Protein AF-A0A662PTX2-F1 (afdb_monomer_lite)

Radius of gyration: 11.86 Å; chains: 1; bounding box: 28×16×30 Å

pLDDT: mean 96.52, std 3.07, range [75.19, 98.44]

Sequence (65 aa):
IIASLAENWEGAAMRNEYDSPQCFFTKGVIEGYLETVTGERWDAEEVECLAMGSKRCTFIIQRRS

Foldseek 3Di:
DKDKAQCDPQLVVQACPDQDAGPVVVQVCVQVVCCVVPVFGKGKDFPAGRNNVGRITMIDMDTDD

Secondary structure (DSSP, 8-state):
-EEEETT-HHHHHTTTS-SS---HHHHHHHHHHHHHHHSS-EEEEEEE-GGGT-SSEEEEEEE--

Structure (mmCIF, N/CA/C/O backbone):
data_AF-A0A662PTX2-F1
#
_entry.id   AF-A0A662PTX2-F1
#
loop_
_atom_site.group_PDB
_atom_site.id
_atom_site.type_symbol
_atom_site.label_atom_id
_atom_site.label_alt_id
_atom_site.label_comp_id
_atom_site.label_asym_id
_atom_site.label_entity_id
_atom_site.label_seq_id
_atom_site.pdbx_PDB_ins_code
_atom_site.Cartn_x
_atom_site.Cartn_y
_atom_site.Cartn_z
_atom_site.occupancy
_atom_site.B_iso_or_equiv
_atom_site.auth_seq_id
_atom_site.auth_comp_id
_atom_site.auth_asym_id
_atom_site.auth_atom_id
_atom_site.pdbx_PDB_model_num
ATOM 1 N N . ILE A 1 1 ? -10.398 -4.852 3.372 1.00 94.94 1 ILE A N 1
ATOM 2 C CA . ILE A 1 1 ? -10.725 -3.922 2.261 1.00 94.94 1 ILE A CA 1
ATOM 3 C C . ILE A 1 1 ? -9.569 -3.982 1.270 1.00 94.94 1 ILE A C 1
ATOM 5 O O . ILE A 1 1 ? -8.436 -4.100 1.717 1.00 94.94 1 ILE A O 1
ATOM 9 N N . ILE A 1 2 ? -9.838 -3.954 -0.037 1.00 97.19 2 ILE A N 1
ATOM 10 C CA . ILE A 1 2 ? -8.792 -3.882 -1.069 1.00 97.19 2 ILE A CA 1
ATOM 11 C C . ILE A 1 2 ? -8.912 -2.523 -1.754 1.00 97.19 2 ILE A C 1
ATOM 13 O O . ILE A 1 2 ? -9.991 -2.185 -2.242 1.00 97.19 2 ILE A O 1
ATOM 17 N N . ALA A 1 3 ? -7.825 -1.754 -1.776 1.00 97.00 3 ALA A N 1
ATOM 18 C CA . ALA A 1 3 ? -7.744 -0.478 -2.481 1.00 97.00 3 ALA A CA 1
ATOM 19 C C . ALA A 1 3 ? -6.687 -0.566 -3.584 1.00 97.00 3 ALA A C 1
ATOM 21 O O . ALA A 1 3 ? -5.535 -0.887 -3.311 1.00 97.00 3 ALA A O 1
ATOM 22 N N . SER A 1 4 ? -7.071 -0.272 -4.826 1.00 96.88 4 SER A N 1
ATOM 23 C CA . SER A 1 4 ? -6.183 -0.355 -5.990 1.00 96.88 4 SER A CA 1
ATOM 24 C C . SER A 1 4 ? -6.117 0.986 -6.716 1.00 96.88 4 SER A C 1
ATOM 26 O O . SER A 1 4 ? -7.090 1.414 -7.337 1.00 96.88 4 SER A O 1
ATOM 28 N N . LEU A 1 5 ? -4.952 1.627 -6.680 1.00 96.44 5 LEU A N 1
ATOM 29 C CA . LEU A 1 5 ? -4.695 2.944 -7.256 1.00 96.44 5 LEU A CA 1
ATOM 30 C C . LEU A 1 5 ? -3.889 2.783 -8.550 1.00 96.44 5 LEU A C 1
ATOM 32 O O . LEU A 1 5 ? -2.800 2.213 -8.538 1.00 96.44 5 LEU A O 1
ATOM 36 N N . ALA A 1 6 ? -4.435 3.251 -9.676 1.00 94.06 6 ALA A N 1
ATOM 37 C CA . ALA A 1 6 ? -3.799 3.085 -10.987 1.00 94.06 6 ALA A CA 1
ATOM 38 C C . ALA A 1 6 ? -2.516 3.920 -11.125 1.00 94.06 6 ALA A C 1
ATOM 40 O O . ALA A 1 6 ? -1.478 3.385 -11.482 1.00 94.06 6 ALA A O 1
ATOM 41 N N . GLU A 1 7 ? -2.583 5.206 -10.785 1.00 92.69 7 GLU A N 1
ATOM 42 C CA . GLU A 1 7 ? -1.468 6.154 -10.888 1.00 92.69 7 GLU A CA 1
ATOM 43 C C . GLU A 1 7 ? -1.250 6.806 -9.521 1.00 92.69 7 GLU A C 1
ATOM 45 O O . GLU A 1 7 ? -1.483 7.999 -9.332 1.00 92.69 7 GLU A O 1
ATOM 50 N N . ASN A 1 8 ? -0.884 5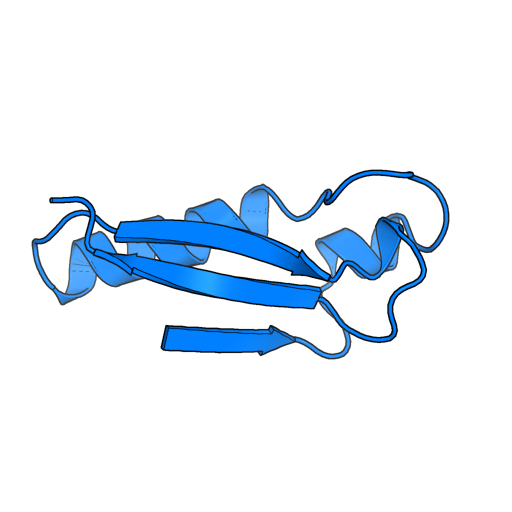.995 -8.522 1.00 95.38 8 ASN A N 1
ATOM 51 C CA . ASN A 1 8 ? -0.546 6.558 -7.222 1.00 95.38 8 ASN A CA 1
ATOM 52 C C . ASN A 1 8 ? 0.708 7.424 -7.364 1.00 95.38 8 ASN A C 1
ATOM 54 O O . ASN A 1 8 ? 1.755 6.906 -7.742 1.00 95.38 8 ASN A O 1
ATOM 58 N N . TRP A 1 9 ? 0.599 8.718 -7.068 1.00 96.19 9 TRP A N 1
ATOM 59 C CA . TRP A 1 9 ? 1.652 9.698 -7.350 1.00 96.19 9 TRP A CA 1
ATOM 60 C C . TRP A 1 9 ? 2.993 9.328 -6.702 1.00 96.19 9 TRP A C 1
ATOM 62 O O . TRP A 1 9 ? 4.038 9.511 -7.317 1.00 96.19 9 TRP A O 1
ATOM 72 N N . GLU A 1 10 ? 2.953 8.761 -5.496 1.00 96.12 10 GLU A N 1
ATOM 73 C CA . GLU A 1 10 ? 4.128 8.359 -4.725 1.00 96.12 10 GLU A CA 1
ATOM 74 C C . GLU A 1 10 ? 4.888 7.228 -5.431 1.00 96.12 10 GLU A C 1
ATOM 76 O O . GLU A 1 10 ? 6.064 7.368 -5.752 1.00 96.12 10 GLU A O 1
ATOM 81 N N . GLY A 1 11 ? 4.192 6.147 -5.792 1.00 95.94 11 GLY A N 1
ATOM 82 C CA . GLY A 1 11 ? 4.784 5.054 -6.566 1.00 95.94 11 GLY A CA 1
ATOM 83 C C . GLY A 1 11 ? 5.133 5.454 -8.004 1.00 95.94 11 GLY A C 1
ATOM 84 O O . GLY A 1 11 ? 6.104 4.953 -8.565 1.00 95.94 11 GLY A O 1
ATOM 85 N N . ALA A 1 12 ? 4.363 6.357 -8.616 1.00 96.38 12 ALA A N 1
ATOM 86 C CA . ALA A 1 12 ? 4.609 6.839 -9.972 1.00 96.38 12 ALA A CA 1
ATOM 87 C C . ALA A 1 12 ? 5.883 7.691 -10.064 1.00 96.38 12 ALA A C 1
ATOM 89 O O . ALA A 1 12 ? 6.577 7.617 -11.076 1.00 96.38 12 ALA A O 1
ATOM 90 N N . ALA A 1 13 ? 6.206 8.453 -9.015 1.00 96.50 13 ALA A N 1
ATOM 91 C CA . ALA A 1 13 ? 7.415 9.269 -8.943 1.00 96.50 13 ALA A CA 1
ATOM 92 C C . ALA A 1 13 ? 8.712 8.444 -8.865 1.00 96.50 13 ALA A C 1
ATOM 94 O O . ALA A 1 13 ? 9.765 8.974 -9.190 1.00 96.50 13 ALA A O 1
ATOM 95 N N . MET A 1 14 ? 8.629 7.172 -8.457 1.00 95.44 14 MET A N 1
ATOM 96 C CA . MET A 1 14 ? 9.766 6.260 -8.246 1.00 95.44 14 MET A CA 1
ATOM 97 C C . MET A 1 14 ? 9.652 4.992 -9.111 1.00 95.44 14 MET A C 1
ATOM 99 O O . MET A 1 14 ? 10.055 3.898 -8.713 1.00 95.44 14 MET A O 1
ATOM 103 N N . ARG A 1 15 ? 8.988 5.097 -10.266 1.00 95.88 15 ARG A N 1
ATOM 104 C CA . ARG A 1 15 ? 8.562 3.944 -11.068 1.00 95.88 15 ARG A CA 1
ATOM 105 C C . ARG A 1 15 ? 9.755 3.098 -11.531 1.00 95.88 15 ARG A C 1
ATOM 107 O O . ARG A 1 15 ? 10.604 3.582 -12.270 1.00 95.88 15 ARG A O 1
ATOM 114 N N . ASN A 1 16 ? 9.718 1.800 -11.222 1.00 94.06 16 ASN A N 1
ATOM 115 C CA . ASN A 1 16 ? 10.793 0.836 -11.499 1.00 94.06 16 ASN A CA 1
ATOM 116 C C . ASN A 1 16 ? 12.144 1.174 -10.832 1.00 94.06 16 ASN A C 1
ATOM 118 O O . ASN A 1 16 ? 13.184 0.757 -11.341 1.00 94.06 16 ASN A O 1
ATOM 122 N N . GLU A 1 17 ? 12.154 1.935 -9.736 1.00 97.12 17 GLU A N 1
ATOM 123 C CA . GLU A 1 17 ? 13.394 2.315 -9.040 1.00 97.12 17 GLU A CA 1
ATOM 124 C C . GLU A 1 17 ? 13.676 1.474 -7.784 1.00 97.12 17 GLU A C 1
ATOM 126 O O . GLU A 1 17 ? 14.784 1.536 -7.252 1.00 97.12 17 GLU A O 1
ATOM 131 N N . TYR A 1 18 ? 12.710 0.678 -7.305 1.00 96.25 18 TYR A N 1
ATOM 132 C CA . TYR A 1 18 ? 12.805 -0.026 -6.021 1.00 96.25 18 TYR A CA 1
ATOM 133 C C . TYR A 1 18 ? 12.277 -1.458 -6.087 1.00 96.25 18 TYR A C 1
ATOM 135 O O . TYR A 1 18 ? 11.277 -1.724 -6.737 1.00 96.25 18 TYR A O 1
ATOM 143 N N . ASP A 1 19 ? 12.868 -2.364 -5.308 1.00 95.50 19 ASP A N 1
ATOM 144 C CA . ASP A 1 19 ? 12.395 -3.753 -5.176 1.00 95.50 19 ASP A CA 1
ATOM 145 C C . ASP A 1 19 ? 11.364 -3.946 -4.046 1.00 95.50 19 ASP A C 1
ATOM 147 O O . ASP A 1 19 ? 10.915 -5.062 -3.783 1.00 95.50 19 ASP A O 1
ATOM 151 N N . SER A 1 20 ? 10.988 -2.870 -3.349 1.00 96.00 20 SER A N 1
ATOM 152 C CA . SER A 1 20 ? 10.025 -2.897 -2.245 1.00 96.00 20 SER A CA 1
ATOM 153 C C . SER A 1 20 ? 8.981 -1.782 -2.357 1.00 96.00 20 SER A C 1
ATOM 155 O O . SER A 1 20 ? 9.246 -0.764 -3.006 1.00 96.00 20 SER A O 1
ATOM 157 N N . PRO A 1 21 ? 7.797 -1.944 -1.732 1.00 97.00 21 PRO A N 1
ATOM 158 C CA . PRO A 1 21 ? 6.743 -0.940 -1.789 1.00 97.00 21 PRO A CA 1
ATOM 159 C C . PRO A 1 21 ? 7.202 0.382 -1.170 1.00 97.00 21 PRO A C 1
ATOM 161 O O . PRO A 1 21 ? 7.823 0.388 -0.107 1.00 97.00 21 PRO A O 1
ATOM 164 N N . GLN A 1 22 ? 6.903 1.492 -1.845 1.00 97.50 22 GLN A N 1
ATOM 165 C CA . GLN A 1 22 ? 7.362 2.825 -1.443 1.00 97.50 22 GLN A CA 1
ATOM 166 C C . GLN A 1 22 ? 6.223 3.768 -1.048 1.00 97.50 22 GLN A C 1
ATOM 168 O O . GLN A 1 22 ? 6.496 4.903 -0.665 1.00 97.50 22 GLN A O 1
ATOM 173 N N . CYS A 1 23 ? 4.953 3.351 -1.129 1.00 97.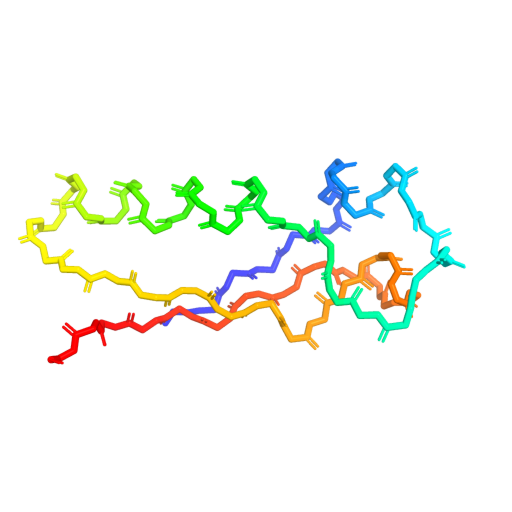62 23 CYS A N 1
ATOM 174 C CA . CYS A 1 23 ? 3.834 4.271 -0.941 1.00 97.62 23 CYS A CA 1
ATOM 175 C C . CYS A 1 23 ? 3.465 4.492 0.540 1.00 97.62 23 CYS A C 1
ATOM 177 O O . CYS A 1 23 ? 2.327 4.252 0.961 1.00 97.62 23 CYS A O 1
ATOM 179 N N . PHE A 1 24 ? 4.436 4.927 1.346 1.00 97.44 24 PHE A N 1
ATOM 180 C CA . PHE A 1 24 ? 4.296 5.100 2.794 1.00 97.44 24 PHE A CA 1
ATOM 181 C C . PHE A 1 24 ? 3.348 6.236 3.174 1.00 97.44 24 PHE A C 1
ATOM 183 O O . PHE A 1 24 ? 2.577 6.098 4.126 1.00 97.44 24 PHE A O 1
ATOM 190 N N . PHE A 1 25 ? 3.366 7.344 2.434 1.00 97.69 25 PHE A N 1
ATOM 191 C CA . PHE A 1 25 ? 2.438 8.446 2.650 1.00 97.69 25 PHE A CA 1
ATOM 192 C C . PHE A 1 25 ? 1.005 7.995 2.380 1.00 97.69 25 PHE A C 1
ATOM 194 O O . PHE A 1 25 ? 0.115 8.194 3.205 1.00 97.69 25 PHE A O 1
ATOM 201 N N . THR A 1 26 ? 0.789 7.330 1.246 1.00 97.88 26 THR A N 1
ATOM 202 C CA . THR A 1 26 ? -0.532 6.823 0.853 1.00 97.88 26 THR A CA 1
ATOM 203 C C . THR A 1 26 ? -1.067 5.817 1.869 1.00 97.88 26 THR A C 1
ATOM 205 O O . THR A 1 26 ? -2.224 5.911 2.281 1.00 97.88 26 THR A O 1
ATOM 208 N N . LYS A 1 27 ? -0.206 4.899 2.326 1.00 97.88 27 LYS A N 1
ATOM 209 C CA . LYS A 1 27 ? -0.498 3.974 3.423 1.00 97.88 27 LYS A CA 1
ATOM 210 C C . LYS A 1 27 ? -0.971 4.722 4.675 1.00 97.88 27 LYS A C 1
ATOM 212 O O . LYS A 1 27 ? -2.054 4.433 5.177 1.00 97.88 27 LYS A O 1
ATOM 217 N N . GLY A 1 28 ? -0.201 5.709 5.137 1.00 97.69 28 GLY A N 1
ATOM 218 C CA . GLY A 1 28 ? -0.531 6.474 6.342 1.00 97.69 28 GLY A CA 1
ATOM 219 C C . GLY A 1 28 ? -1.848 7.247 6.225 1.00 97.69 28 GLY A C 1
ATOM 220 O O . GLY A 1 28 ? -2.622 7.300 7.180 1.00 97.69 28 GLY A O 1
ATOM 221 N N . VAL A 1 29 ? -2.154 7.795 5.043 1.00 98.00 29 VAL A N 1
ATOM 222 C CA . VAL A 1 29 ? -3.444 8.454 4.776 1.00 98.00 29 VAL A CA 1
ATOM 223 C C . VAL A 1 29 ? -4.609 7.468 4.896 1.00 98.00 29 VAL A C 1
ATOM 225 O O . VAL A 1 29 ? -5.621 7.806 5.508 1.00 98.00 29 VAL A O 1
ATOM 228 N N . ILE A 1 30 ? -4.480 6.257 4.345 1.00 97.56 30 ILE A N 1
ATOM 229 C CA . ILE A 1 30 ? -5.517 5.216 4.430 1.00 97.56 30 ILE A CA 1
ATOM 230 C C . ILE A 1 30 ? -5.775 4.828 5.890 1.00 97.56 30 ILE A C 1
ATOM 232 O O . ILE A 1 30 ? -6.928 4.816 6.325 1.00 97.56 30 ILE A O 1
ATOM 236 N N . GLU A 1 31 ? -4.713 4.532 6.642 1.00 97.88 31 GLU A N 1
ATOM 237 C CA . GLU A 1 31 ? -4.800 4.119 8.047 1.00 97.88 31 GLU A CA 1
ATOM 238 C C . GLU A 1 31 ? -5.430 5.219 8.911 1.00 97.88 31 GLU A C 1
ATOM 240 O O . GLU A 1 31 ? -6.423 4.972 9.597 1.00 97.88 31 GLU A O 1
ATOM 245 N N . GLY A 1 32 ? -4.925 6.453 8.812 1.00 97.81 32 GLY A N 1
ATOM 246 C CA . GLY A 1 32 ? -5.420 7.578 9.607 1.00 97.81 32 GLY A CA 1
ATOM 247 C C . GLY A 1 32 ? -6.855 7.987 9.260 1.00 97.81 32 GLY A C 1
ATOM 248 O O . GLY A 1 32 ? -7.638 8.328 10.152 1.00 97.81 32 GLY A O 1
ATOM 249 N N . TYR A 1 33 ? -7.242 7.921 7.980 1.00 97.88 33 TYR A N 1
ATOM 250 C CA . TYR A 1 33 ? -8.620 8.196 7.565 1.00 97.88 33 TYR A CA 1
ATOM 251 C C . TYR A 1 33 ? -9.593 7.170 8.153 1.00 97.88 33 TYR A C 1
ATOM 253 O O . TYR A 1 33 ? -10.620 7.547 8.722 1.00 97.88 33 TYR A O 1
ATOM 261 N N . LEU A 1 34 ? -9.265 5.878 8.055 1.00 97.25 34 LEU A N 1
ATOM 262 C CA . LEU A 1 34 ? -10.106 4.814 8.599 1.00 97.25 34 LEU A CA 1
ATOM 263 C C . LEU A 1 34 ? -10.186 4.877 10.123 1.00 97.25 34 LEU A C 1
ATOM 265 O O . LEU A 1 34 ? -11.281 4.724 10.663 1.00 97.25 34 LEU A O 1
ATOM 269 N N . GLU A 1 35 ? -9.082 5.169 10.812 1.00 97.56 35 GLU A N 1
ATOM 270 C CA . GLU A 1 35 ? -9.096 5.385 12.262 1.00 97.56 35 GLU A CA 1
ATOM 271 C C . GLU A 1 35 ? -10.018 6.541 12.652 1.00 97.56 35 GLU A C 1
ATOM 273 O O . GLU A 1 35 ? -10.876 6.382 13.518 1.00 97.56 35 GLU A O 1
ATOM 278 N N . THR A 1 36 ? -9.937 7.668 11.944 1.00 98.00 36 THR A N 1
ATOM 279 C CA . THR A 1 36 ? -10.779 8.842 12.218 1.00 98.00 36 THR A CA 1
ATOM 280 C C . THR A 1 36 ? -12.269 8.561 12.003 1.00 98.00 36 THR A C 1
ATOM 282 O O . THR A 1 36 ? -13.099 8.994 12.800 1.00 98.00 36 THR A O 1
ATOM 285 N N . VAL A 1 37 ? -12.631 7.849 10.931 1.00 97.75 37 VAL A N 1
ATOM 286 C CA . VAL A 1 37 ? -14.040 7.602 10.571 1.00 97.75 37 VAL A CA 1
ATOM 287 C C . VAL A 1 37 ? -14.665 6.474 11.394 1.00 97.75 37 VAL A C 1
ATOM 289 O O . VAL A 1 37 ? -15.861 6.518 11.680 1.00 97.75 37 VAL A O 1
ATOM 292 N N . THR A 1 38 ? -13.886 5.455 11.761 1.00 96.56 38 THR A N 1
ATOM 293 C CA . THR A 1 38 ? -14.408 4.255 12.441 1.00 96.56 38 THR A CA 1
ATOM 294 C C . THR A 1 38 ? -14.181 4.253 13.950 1.00 96.56 38 THR A C 1
ATOM 296 O O . THR A 1 38 ? -14.886 3.538 14.657 1.00 96.56 38 THR A O 1
ATOM 299 N N . GLY A 1 39 ? -13.214 5.028 14.453 1.00 96.94 39 GLY A N 1
ATOM 300 C CA . GLY A 1 39 ? -12.770 4.979 15.848 1.00 96.94 39 GLY A CA 1
ATOM 301 C C . GLY A 1 39 ? -11.957 3.727 16.210 1.00 96.94 39 GLY A C 1
ATOM 302 O O . GLY A 1 39 ? -11.644 3.523 17.381 1.00 96.94 39 GLY A O 1
ATOM 303 N N . GLU A 1 40 ? -11.621 2.882 15.234 1.00 96.31 40 GLU A N 1
ATOM 304 C CA . GLU A 1 40 ? -10.834 1.657 15.404 1.00 96.31 40 GLU A CA 1
ATOM 305 C C . GLU A 1 40 ? -9.481 1.797 14.700 1.00 96.31 40 GLU A C 1
ATOM 307 O O . GLU A 1 40 ? -9.362 2.533 13.728 1.00 96.31 40 GLU A O 1
ATOM 312 N N . ARG A 1 41 ? -8.454 1.058 15.127 1.00 97.12 41 ARG A N 1
ATOM 313 C CA . ARG A 1 41 ? -7.168 1.054 14.416 1.00 97.12 41 ARG A CA 1
ATOM 314 C C . ARG A 1 41 ? -7.216 0.152 13.188 1.00 97.12 41 ARG A C 1
ATOM 316 O O . ARG A 1 41 ? -7.802 -0.930 13.219 1.00 97.12 41 ARG A O 1
ATOM 323 N N . TRP A 1 42 ? -6.536 0.577 12.131 1.00 97.50 42 TRP A N 1
ATOM 324 C CA . TRP A 1 42 ? -6.422 -0.156 10.874 1.00 97.50 42 TRP A CA 1
ATOM 325 C C . TRP A 1 42 ? -4.968 -0.209 10.433 1.00 97.50 42 TRP A C 1
ATOM 327 O O . TRP A 1 42 ? -4.225 0.739 10.662 1.00 97.50 42 TRP A O 1
ATOM 337 N N . ASP A 1 43 ? -4.602 -1.306 9.780 1.00 97.44 43 ASP A N 1
ATOM 338 C CA . ASP A 1 43 ? -3.311 -1.477 9.125 1.00 97.44 43 ASP A CA 1
ATOM 339 C C . ASP A 1 43 ? -3.535 -1.656 7.618 1.00 97.44 43 ASP A C 1
ATOM 341 O O . ASP A 1 43 ? -4.445 -2.377 7.185 1.00 97.44 43 ASP A O 1
ATOM 345 N N . ALA A 1 44 ? -2.692 -1.007 6.820 1.00 97.88 44 ALA A N 1
ATOM 346 C CA . ALA A 1 44 ? -2.642 -1.147 5.374 1.00 97.88 44 ALA A CA 1
ATOM 347 C C . ALA A 1 44 ? -1.278 -1.701 4.931 1.00 97.88 44 ALA A C 1
ATOM 349 O O . ALA A 1 44 ? -0.211 -1.198 5.293 1.00 97.88 44 ALA A O 1
ATOM 350 N N . GLU A 1 45 ? -1.306 -2.745 4.111 1.00 97.88 45 GLU A N 1
ATOM 351 C CA . GLU A 1 45 ? -0.126 -3.362 3.509 1.00 97.88 45 GLU A CA 1
ATOM 352 C C . GLU A 1 45 ? -0.165 -3.164 1.997 1.00 97.88 45 GLU A C 1
ATOM 354 O O . GLU A 1 45 ? -1.117 -3.586 1.340 1.00 97.88 45 GLU A O 1
ATOM 359 N N . GLU A 1 46 ? 0.856 -2.512 1.442 1.00 98.19 46 GLU A N 1
ATOM 360 C CA . GLU A 1 46 ? 1.024 -2.407 -0.006 1.00 98.19 46 GLU A CA 1
ATOM 361 C C . GLU A 1 46 ? 1.635 -3.711 -0.541 1.00 98.19 46 GLU A C 1
ATOM 363 O O . GLU A 1 46 ? 2.748 -4.072 -0.167 1.00 98.19 46 GLU A O 1
ATOM 368 N N . VAL A 1 47 ? 0.903 -4.412 -1.409 1.00 98.00 47 VAL A N 1
ATOM 369 C CA . VAL A 1 47 ? 1.293 -5.722 -1.971 1.00 98.00 47 VAL A CA 1
ATOM 370 C C . VAL A 1 47 ? 1.685 -5.659 -3.448 1.00 98.00 47 VAL A C 1
ATOM 372 O O . VAL A 1 47 ? 2.358 -6.550 -3.954 1.00 98.00 47 VAL A O 1
ATOM 375 N N . GLU A 1 48 ? 1.286 -4.595 -4.142 1.00 97.94 48 GLU A N 1
ATOM 376 C CA . GLU A 1 48 ? 1.729 -4.261 -5.497 1.00 97.94 48 GLU A CA 1
ATOM 377 C C . GLU A 1 48 ? 2.088 -2.779 -5.508 1.00 97.94 48 GLU A C 1
ATOM 379 O O . GLU A 1 48 ? 1.367 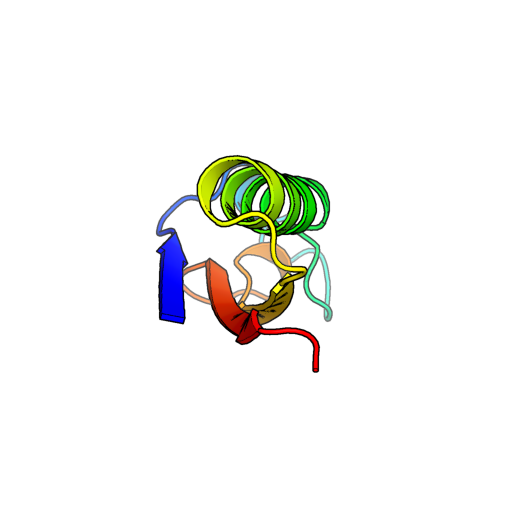-1.991 -4.897 1.00 97.94 48 GLU A O 1
ATOM 384 N N . CYS A 1 49 ? 3.155 -2.389 -6.206 1.00 98.00 49 CYS A N 1
ATOM 385 C CA . CYS A 1 49 ? 3.603 -0.999 -6.264 1.00 98.00 49 CYS A CA 1
ATOM 386 C C . CYS A 1 49 ? 4.160 -0.640 -7.646 1.00 98.00 49 CYS A C 1
ATOM 388 O O . CYS A 1 49 ? 4.926 -1.406 -8.237 1.00 98.00 49 CYS A O 1
ATOM 390 N N . LEU A 1 50 ? 3.838 0.560 -8.140 1.00 97.81 50 LEU A N 1
ATOM 391 C CA . LEU A 1 50 ? 4.441 1.120 -9.358 1.00 97.81 50 LEU A CA 1
ATOM 392 C C . LEU A 1 50 ? 5.969 1.257 -9.231 1.00 97.81 50 LEU A C 1
ATOM 394 O O . LEU A 1 50 ? 6.683 1.062 -10.214 1.00 97.81 50 LEU A O 1
ATOM 398 N N . ALA A 1 51 ? 6.478 1.533 -8.025 1.00 96.94 51 ALA A N 1
ATOM 399 C CA . ALA A 1 51 ? 7.916 1.626 -7.775 1.00 96.94 51 ALA A CA 1
ATOM 400 C C . ALA A 1 51 ? 8.641 0.289 -8.008 1.00 96.94 51 ALA A C 1
ATOM 402 O O . ALA A 1 51 ? 9.769 0.283 -8.488 1.00 96.94 51 ALA A O 1
ATOM 403 N N . MET A 1 52 ? 7.934 -0.824 -7.784 1.00 97.38 52 MET A N 1
ATOM 404 C CA . MET A 1 52 ? 8.383 -2.201 -8.033 1.00 97.38 52 MET A CA 1
ATOM 405 C C . MET A 1 52 ? 8.102 -2.698 -9.456 1.00 97.38 52 MET A C 1
ATOM 407 O O . MET A 1 52 ? 8.284 -3.875 -9.755 1.00 97.38 52 MET A O 1
ATOM 411 N N . GLY A 1 53 ? 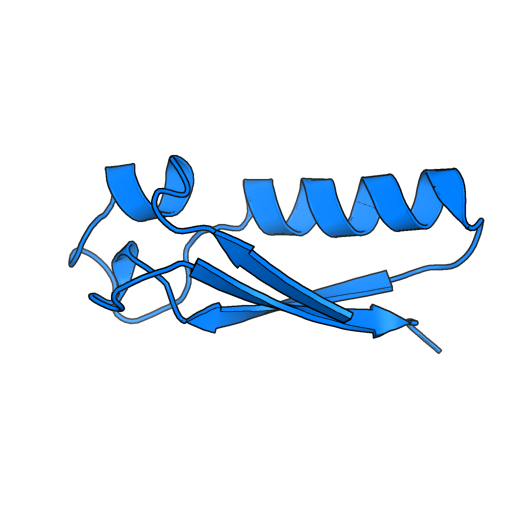7.576 -1.836 -10.329 1.00 96.12 53 GLY A N 1
ATOM 412 C CA . GLY A 1 53 ? 7.198 -2.197 -11.696 1.00 96.12 53 GLY A CA 1
ATOM 413 C C . GLY A 1 53 ? 5.871 -2.941 -11.835 1.00 96.12 53 GLY A C 1
ATOM 414 O O . GLY A 1 53 ? 5.566 -3.479 -12.901 1.00 96.12 53 GLY A O 1
ATOM 415 N N . SER A 1 54 ? 5.034 -2.940 -10.792 1.00 96.94 54 SER A N 1
ATOM 416 C CA . SER A 1 54 ? 3.641 -3.385 -10.920 1.00 96.94 54 SER A CA 1
ATOM 417 C C . SER A 1 54 ? 2.835 -2.406 -11.783 1.00 96.94 54 SER A C 1
ATOM 419 O O . SER A 1 54 ? 3.236 -1.269 -12.007 1.00 96.94 54 SER A O 1
ATOM 421 N N . LYS A 1 55 ? 1.653 -2.819 -12.260 1.00 96.69 55 LYS A N 1
ATOM 422 C CA . LYS A 1 55 ? 0.768 -1.956 -13.076 1.00 96.69 55 LYS A CA 1
ATOM 423 C C . LYS A 1 55 ? -0.044 -0.941 -12.263 1.00 96.69 55 LYS A C 1
ATOM 425 O O . LYS A 1 55 ? -0.710 -0.092 -12.846 1.00 96.69 55 LYS A O 1
ATOM 430 N N . ARG A 1 56 ? -0.085 -1.107 -10.944 1.00 97.25 56 ARG A N 1
ATOM 431 C CA . ARG A 1 56 ? -0.886 -0.333 -9.992 1.00 97.25 56 ARG A CA 1
ATOM 432 C C . ARG A 1 56 ? -0.278 -0.467 -8.597 1.00 97.25 56 ARG A C 1
ATOM 434 O O . ARG A 1 56 ? 0.498 -1.392 -8.362 1.00 97.25 56 ARG A O 1
ATOM 441 N N . CYS A 1 57 ? -0.680 0.419 -7.693 1.00 98.12 57 CYS A N 1
ATOM 442 C CA . CYS A 1 57 ? -0.442 0.268 -6.262 1.00 98.12 57 CYS A CA 1
ATOM 443 C C . CYS A 1 57 ? -1.667 -0.379 -5.606 1.00 98.12 57 CYS A C 1
ATOM 445 O O . CYS A 1 57 ? -2.765 0.181 -5.691 1.00 98.12 57 CYS A O 1
ATOM 447 N N . THR A 1 58 ? -1.507 -1.541 -4.977 1.00 98.3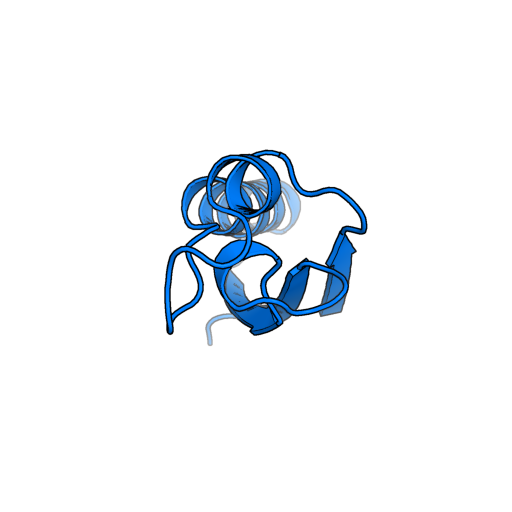8 58 THR A N 1
ATOM 448 C CA . THR A 1 58 ? -2.608 -2.271 -4.328 1.00 98.38 58 THR A CA 1
ATOM 449 C C . THR A 1 58 ? -2.334 -2.420 -2.841 1.00 98.38 58 THR A C 1
ATOM 451 O O . THR A 1 58 ? -1.275 -2.901 -2.450 1.00 98.38 58 THR A O 1
ATOM 454 N N . PHE A 1 59 ? -3.322 -2.057 -2.023 1.00 98.44 59 PHE A N 1
ATOM 455 C CA . PHE A 1 59 ? -3.278 -2.144 -0.570 1.00 98.44 59 PHE A CA 1
ATOM 456 C C . PHE A 1 59 ? -4.301 -3.155 -0.051 1.00 98.44 59 PHE A C 1
ATOM 458 O O . PHE A 1 59 ? -5.490 -3.078 -0.387 1.00 98.44 59 PHE A O 1
ATOM 465 N N . ILE A 1 60 ? -3.849 -4.064 0.811 1.00 98.25 60 ILE A N 1
ATOM 466 C CA . ILE A 1 60 ? -4.699 -4.912 1.646 1.00 98.25 60 ILE A CA 1
ATOM 467 C C . ILE A 1 60 ? -4.857 -4.215 2.991 1.00 98.25 60 ILE A C 1
ATOM 469 O O . ILE A 1 60 ? -3.880 -3.937 3.678 1.00 98.25 60 ILE A O 1
ATOM 473 N N . ILE A 1 61 ? -6.098 -3.909 3.355 1.00 98.19 61 ILE A N 1
ATOM 474 C CA . ILE A 1 61 ? -6.412 -3.101 4.533 1.00 98.19 61 ILE A CA 1
ATOM 475 C C . ILE A 1 61 ? -7.272 -3.918 5.490 1.00 98.19 61 ILE A C 1
ATOM 477 O O . ILE A 1 61 ? -8.321 -4.447 5.094 1.00 98.19 61 ILE A O 1
ATOM 481 N N . GLN A 1 62 ? -6.863 -3.991 6.751 1.00 97.62 62 GLN A N 1
ATOM 482 C CA . GLN A 1 62 ? -7.524 -4.788 7.781 1.00 97.62 62 GLN A CA 1
ATOM 483 C C . GLN A 1 62 ? -7.568 -4.060 9.121 1.00 97.62 62 GLN A C 1
ATOM 485 O O . GLN A 1 62 ? -6.771 -3.164 9.385 1.00 97.62 62 GLN A O 1
ATOM 490 N N . ARG A 1 63 ? -8.535 -4.436 9.963 1.00 95.56 63 ARG A N 1
ATOM 491 C CA . ARG A 1 63 ? -8.609 -3.928 11.334 1.00 95.56 63 ARG A CA 1
ATOM 492 C C . ARG A 1 63 ? -7.425 -4.456 12.125 1.00 95.56 63 ARG A C 1
ATOM 494 O O . ARG A 1 63 ? -7.082 -5.632 12.010 1.00 95.56 63 ARG A O 1
ATOM 501 N N . ARG A 1 64 ? -6.864 -3.596 12.961 1.00 88.62 64 ARG A N 1
ATOM 502 C CA . ARG A 1 64 ? -5.824 -3.954 13.912 1.00 88.62 64 ARG A CA 1
ATOM 503 C C . ARG A 1 64 ? -6.497 -4.407 15.206 1.00 88.62 64 ARG A C 1
ATOM 505 O O . ARG A 1 64 ? -7.019 -3.576 15.946 1.00 88.62 64 ARG A O 1
ATOM 512 N N . SER A 1 65 ? -6.556 -5.724 15.408 1.00 75.19 65 SER A N 1
ATOM 513 C CA . SER A 1 65 ? -7.115 -6.367 16.610 1.00 75.19 65 SER A CA 1
ATOM 514 C C . SER A 1 65 ? -6.222 -6.200 17.830 1.00 75.19 65 SER A C 1
ATOM 516 O O . S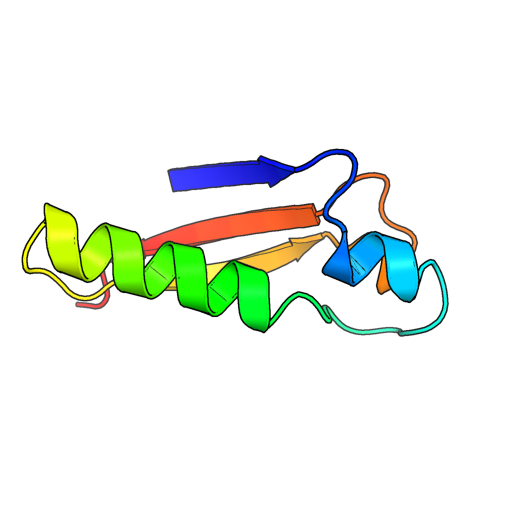ER A 1 65 ? -4.991 -6.349 17.645 1.00 75.19 65 SER A O 1
#